Protein AF-C6TDT5-F1 (afdb_monomer)

Organism: Glycine max (NCBI:txid3847)

Sequence (122 aa):
MDASYGDMSNDSAAVFPRINVRDPYKRLGISKEASEDEIQGARNFLIQKYAGHKPSVDAIESAHDKIIMQKFYERKNPKIDIKKKMREVNQSKFVQAVRGRFQTPSTKFIIKTSIAFLVLGV

Secondary structure (DSSP, 8-state):
----------------TTTT-S-HHHHHT--TT--HHHHHHHHHHHHHHHTT-HHHHHHHHHHHHHHHHHHHHHHH-----HHHHHHHHHH-HHHHHHHHHS-PPPHHHHHHHHHHHHHHT-

Radius of gyration: 29.33 Å; Cα contacts (8 Å, |Δi|>4): 68; chains: 1; bounding box: 81×20×79 Å

Solvent-accessible surface area (backbone atoms only — not comparable to full-atom values): 7353 Å² total; per-residue 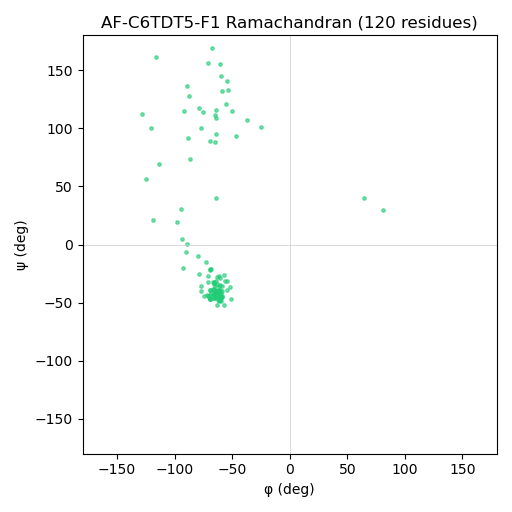(Å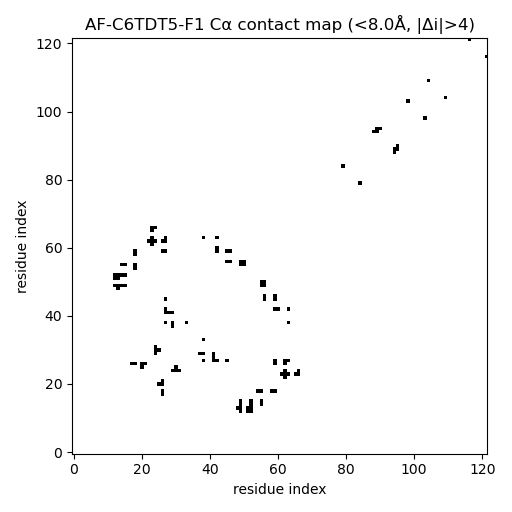²): 135,84,82,81,76,76,83,81,83,70,83,64,49,49,73,52,89,47,57,83,47,86,51,38,39,68,39,65,70,47,59,92,81,56,51,71,67,54,55,51,49,41,48,52,54,49,38,69,68,18,64,73,23,67,73,36,38,52,41,52,50,57,22,52,53,50,54,53,50,51,56,47,47,59,67,74,51,59,87,74,53,60,71,58,54,52,50,50,53,66,65,29,71,67,52,46,55,53,51,74,74,44,93,73,75,61,66,71,57,55,51,55,51,52,52,49,43,66,72,68,70,118

Nearest PDB structures (foldseek):
  6jmg-assembly2_B  TM=8.521E-01  e=1.668E-01  Xenopus laevis
  2ys8-assembly1_A  TM=6.804E-01  e=8.883E-02  Homo sapiens
  2ctp-assembly1_A  TM=7.908E-01  e=3.937E-01  Homo sapiens
  2ctw-assembly1_A  TM=4.214E-01  e=7.390E-01  Mus musculus

InterPro domains:
  IPR021788 Protein CHAPERONE-LIKE PROTEIN OF POR1-like [PF11833] (33-122)
  IPR021788 Protein CHAPERONE-LIKE PROTEIN OF POR1-like [PTHR33372] (8-122)

Structure (mmCIF, N/CA/C/O backbone):
data_AF-C6TDT5-F1
#
_entry.id   AF-C6TDT5-F1
#
loop_
_atom_site.group_PDB
_atom_site.id
_atom_site.type_symbol
_atom_site.label_atom_id
_atom_site.label_alt_id
_atom_site.label_comp_id
_atom_site.label_asym_id
_atom_site.label_entity_id
_atom_site.label_seq_id
_atom_site.pdbx_PDB_ins_code
_atom_site.Cartn_x
_atom_site.Cartn_y
_atom_site.Cartn_z
_atom_site.occupancy
_atom_site.B_iso_or_equiv
_atom_site.auth_seq_id
_atom_site.auth_comp_id
_atom_site.auth_asym_id
_atom_site.auth_atom_id
_atom_site.pdbx_PDB_model_num
ATOM 1 N N . MET A 1 1 ? 41.706 -4.087 -40.634 1.00 49.03 1 MET A N 1
ATOM 2 C CA . MET A 1 1 ? 40.686 -4.717 -39.776 1.00 49.03 1 MET A CA 1
ATOM 3 C C . MET A 1 1 ? 39.589 -3.693 -39.555 1.00 49.03 1 MET A C 1
ATOM 5 O O . MET A 1 1 ? 39.895 -2.642 -39.010 1.00 49.03 1 MET A O 1
ATOM 9 N N . ASP A 1 2 ? 38.378 -3.954 -40.039 1.00 40.44 2 ASP A N 1
ATOM 10 C CA . ASP A 1 2 ? 37.203 -3.115 -39.787 1.00 40.44 2 ASP A CA 1
ATOM 11 C C . ASP A 1 2 ? 36.499 -3.661 -38.539 1.00 40.44 2 ASP A C 1
ATOM 13 O O . ASP A 1 2 ? 36.097 -4.825 -38.506 1.00 40.44 2 ASP A O 1
ATOM 17 N N . ALA A 1 3 ? 36.474 -2.875 -37.465 1.00 47.78 3 ALA A N 1
ATOM 18 C CA . ALA A 1 3 ? 35.797 -3.245 -36.232 1.00 47.78 3 ALA A CA 1
ATOM 19 C C . ALA A 1 3 ? 34.344 -2.775 -36.330 1.00 47.78 3 ALA A C 1
ATOM 21 O O . ALA A 1 3 ? 34.021 -1.641 -35.980 1.00 47.78 3 ALA A O 1
ATOM 22 N N . SER A 1 4 ? 33.478 -3.664 -36.817 1.00 53.31 4 SER A N 1
ATOM 23 C CA . SER A 1 4 ? 32.028 -3.513 -36.728 1.00 53.31 4 SER A CA 1
ATOM 24 C C . SER A 1 4 ? 31.634 -3.550 -35.248 1.00 53.31 4 SER A C 1
ATOM 26 O O . SER A 1 4 ? 31.530 -4.612 -34.632 1.00 53.31 4 SER A O 1
ATOM 28 N N . TYR A 1 5 ? 31.512 -2.366 -34.645 1.00 55.09 5 TYR A N 1
ATOM 29 C CA . TYR A 1 5 ? 30.941 -2.203 -33.315 1.00 55.09 5 TYR A CA 1
ATOM 30 C C . TYR A 1 5 ? 29.476 -2.617 -33.389 1.00 55.09 5 TYR A C 1
ATOM 32 O O . TYR A 1 5 ? 28.669 -1.965 -34.048 1.00 55.09 5 TYR A O 1
ATOM 40 N N . GLY A 1 6 ? 29.179 -3.741 -32.738 1.00 52.53 6 GLY A N 1
ATOM 41 C CA . GLY A 1 6 ? 27.844 -4.295 -32.618 1.00 52.53 6 GLY A CA 1
ATOM 42 C C . GLY A 1 6 ? 26.856 -3.240 -32.141 1.00 52.53 6 GLY A C 1
ATOM 43 O O . GLY A 1 6 ? 26.955 -2.722 -31.030 1.00 52.53 6 GLY A O 1
ATOM 44 N N . ASP A 1 7 ? 25.934 -2.949 -33.043 1.00 48.56 7 ASP A N 1
ATOM 45 C CA . ASP A 1 7 ? 24.591 -2.446 -32.835 1.00 48.56 7 ASP A CA 1
ATOM 46 C C . ASP A 1 7 ? 24.027 -2.798 -31.441 1.00 48.56 7 ASP A C 1
ATOM 48 O O . ASP A 1 7 ? 23.608 -3.923 -31.174 1.00 48.56 7 ASP A O 1
ATOM 52 N N . MET A 1 8 ? 24.051 -1.821 -30.530 1.00 51.53 8 MET A N 1
ATOM 53 C CA . MET A 1 8 ? 23.406 -1.876 -29.211 1.00 51.53 8 MET A CA 1
ATOM 54 C C . MET A 1 8 ? 22.011 -1.234 -29.265 1.00 51.53 8 MET A C 1
ATOM 56 O O . MET A 1 8 ? 21.552 -0.670 -28.275 1.00 51.53 8 MET A O 1
ATOM 60 N N . SER A 1 9 ? 21.317 -1.290 -30.405 1.00 49.84 9 SER A N 1
ATOM 61 C CA . SER A 1 9 ? 19.916 -0.878 -30.479 1.00 49.84 9 SER A CA 1
ATOM 62 C C . SER A 1 9 ? 18.995 -2.045 -30.111 1.00 49.84 9 SER A C 1
ATOM 64 O O . SER A 1 9 ? 18.305 -2.645 -30.926 1.00 49.84 9 SER A O 1
ATOM 66 N N . ASN A 1 10 ? 18.954 -2.367 -28.818 1.00 50.38 10 ASN A N 1
ATOM 67 C CA . ASN A 1 10 ? 17.802 -3.073 -28.267 1.00 50.38 10 ASN A CA 1
ATOM 68 C C . ASN A 1 10 ? 17.217 -2.300 -27.086 1.00 50.38 10 ASN A C 1
ATOM 70 O O . ASN A 1 10 ? 17.033 -2.836 -25.994 1.00 50.38 10 ASN A O 1
ATOM 74 N N . ASP A 1 11 ? 16.856 -1.043 -27.355 1.00 50.88 11 ASP A N 1
ATOM 75 C CA . ASP A 1 11 ? 15.871 -0.239 -26.617 1.00 50.88 11 ASP A CA 1
ATOM 76 C C . ASP A 1 11 ? 14.453 -0.846 -26.712 1.00 50.88 11 ASP A C 1
ATOM 78 O O . ASP A 1 11 ? 13.439 -0.156 -26.833 1.00 50.88 11 ASP A O 1
ATOM 82 N N . SER A 1 12 ? 14.345 -2.171 -26.629 1.00 55.84 12 SER A N 1
ATOM 83 C CA . SER A 1 12 ? 13.108 -2.817 -26.223 1.00 55.84 12 SER A CA 1
ATOM 84 C C . SER A 1 12 ? 12.940 -2.488 -24.749 1.00 55.84 12 SER A C 1
ATOM 86 O O . SER A 1 12 ? 13.479 -3.201 -23.903 1.00 55.84 12 SER A O 1
ATOM 88 N N . ALA A 1 13 ? 12.278 -1.365 -24.451 1.00 64.69 13 ALA A N 1
ATOM 89 C CA . ALA A 1 13 ? 11.995 -0.894 -23.099 1.00 64.69 13 ALA A CA 1
ATOM 90 C C . ALA A 1 13 ? 11.680 -2.095 -22.201 1.00 64.69 13 ALA A C 1
ATOM 92 O O . ALA A 1 13 ? 10.646 -2.743 -22.376 1.00 64.69 13 ALA A O 1
ATOM 93 N N . ALA A 1 14 ? 12.619 -2.449 -21.316 1.00 71.81 14 ALA A N 1
ATOM 94 C CA . ALA A 1 14 ? 12.519 -3.682 -20.557 1.00 71.81 14 ALA A CA 1
ATOM 95 C C . ALA A 1 14 ? 11.172 -3.671 -19.822 1.00 71.81 14 ALA A C 1
ATOM 97 O O . ALA A 1 14 ? 10.853 -2.738 -19.083 1.00 71.81 14 ALA A O 1
ATOM 98 N N . VAL A 1 15 ? 10.335 -4.669 -20.090 1.00 78.06 15 VAL A N 1
ATOM 99 C CA . VAL A 1 15 ? 9.000 -4.740 -19.498 1.00 78.06 15 VAL A CA 1
ATOM 100 C C . VAL A 1 15 ? 9.124 -5.455 -18.167 1.00 78.06 15 VAL A C 1
ATOM 102 O O . VAL A 1 15 ? 9.670 -6.554 -18.079 1.00 78.06 15 VAL A O 1
ATOM 105 N N . PHE A 1 16 ? 8.600 -4.839 -17.113 1.00 81.56 16 PHE A N 1
ATOM 106 C CA . PHE A 1 16 ? 8.599 -5.438 -15.788 1.00 81.56 16 PHE A CA 1
ATOM 107 C C . PHE A 1 16 ? 7.750 -6.721 -15.764 1.00 81.56 16 PHE A C 1
ATOM 109 O O . PHE A 1 16 ? 6.525 -6.650 -15.898 1.00 81.56 16 PHE A O 1
ATOM 116 N N . PRO A 1 17 ? 8.355 -7.898 -15.519 1.00 80.19 17 PRO A N 1
ATOM 117 C CA . PRO A 1 17 ? 7.665 -9.182 -15.656 1.00 80.19 17 PRO A CA 1
ATOM 118 C C . PRO A 1 17 ? 6.586 -9.407 -14.586 1.00 80.19 17 PRO A C 1
ATOM 120 O O . PRO A 1 17 ? 5.669 -10.202 -14.778 1.00 80.19 17 PRO A O 1
ATOM 123 N N . ARG A 1 18 ? 6.658 -8.700 -13.448 1.00 83.31 18 ARG A N 1
ATOM 124 C CA . ARG A 1 18 ? 5.736 -8.863 -12.308 1.00 83.31 18 ARG A CA 1
ATOM 125 C C . ARG A 1 18 ? 4.607 -7.828 -12.273 1.00 83.31 18 ARG A C 1
ATOM 127 O O . ARG A 1 18 ? 3.968 -7.653 -11.237 1.00 83.31 18 ARG A O 1
ATOM 134 N N . ILE A 1 19 ? 4.316 -7.179 -13.399 1.00 81.06 19 ILE A N 1
ATOM 135 C CA . ILE A 1 19 ? 3.266 -6.155 -13.518 1.00 81.06 19 ILE A CA 1
ATOM 136 C C . ILE A 1 19 ? 1.883 -6.653 -13.046 1.00 81.06 19 ILE A C 1
ATOM 138 O O . ILE A 1 19 ? 1.184 -5.964 -12.303 1.00 81.06 19 ILE A O 1
ATOM 142 N N . ASN A 1 20 ? 1.535 -7.910 -13.341 1.00 82.50 20 ASN A N 1
ATOM 143 C CA . ASN A 1 20 ? 0.223 -8.492 -13.019 1.00 82.50 20 ASN A CA 1
ATOM 144 C C . ASN A 1 20 ? 0.140 -9.165 -11.634 1.00 82.50 20 ASN A C 1
ATOM 146 O O . ASN A 1 20 ? -0.912 -9.680 -11.254 1.00 82.50 20 ASN A O 1
ATOM 150 N N . VAL A 1 21 ? 1.216 -9.162 -10.840 1.00 87.56 21 VAL A N 1
ATOM 151 C CA . VAL A 1 21 ? 1.233 -9.834 -9.528 1.00 87.56 21 VAL A CA 1
ATOM 152 C C . VAL A 1 21 ? 0.453 -9.015 -8.504 1.00 87.56 21 VAL A C 1
ATOM 154 O O . VAL A 1 21 ? 0.882 -7.931 -8.146 1.00 87.56 21 VAL A O 1
ATOM 157 N N . ARG A 1 22 ? -0.675 -9.520 -7.995 1.00 83.56 22 ARG A N 1
ATOM 158 C CA . ARG A 1 22 ? -1.541 -8.766 -7.063 1.00 83.56 22 ARG A CA 1
ATOM 159 C C . ARG A 1 22 ? -0.895 -8.423 -5.717 1.00 83.56 22 ARG A C 1
ATOM 161 O O . ARG A 1 22 ? -1.254 -7.408 -5.124 1.00 83.56 22 ARG A O 1
ATOM 168 N N . ASP A 1 23 ? -0.000 -9.281 -5.238 1.00 88.69 23 ASP A N 1
ATOM 169 C CA . ASP A 1 23 ? 0.680 -9.136 -3.951 1.00 88.69 23 ASP A CA 1
ATOM 170 C C . ASP A 1 23 ? 1.834 -8.121 -4.071 1.00 88.69 23 ASP A C 1
ATOM 172 O O . ASP A 1 23 ? 2.763 -8.363 -4.850 1.00 88.69 23 ASP A O 1
ATOM 176 N N . PRO A 1 24 ? 1.798 -6.990 -3.340 1.00 89.06 24 PRO A N 1
ATOM 177 C CA . PRO A 1 24 ? 2.776 -5.921 -3.504 1.00 89.06 24 PRO A CA 1
ATOM 178 C C . PRO A 1 24 ? 4.196 -6.330 -3.084 1.00 89.06 24 PRO A C 1
ATOM 180 O O . PRO A 1 24 ? 5.161 -5.906 -3.721 1.00 89.06 24 PRO A O 1
ATOM 183 N N . TYR A 1 25 ? 4.339 -7.211 -2.089 1.00 89.12 25 TYR A N 1
ATOM 184 C CA . TYR A 1 25 ? 5.645 -7.697 -1.633 1.00 89.12 25 TYR A CA 1
ATOM 185 C C . TYR A 1 25 ? 6.294 -8.586 -2.694 1.00 89.12 25 TYR A C 1
ATOM 187 O O . TYR A 1 25 ? 7.434 -8.363 -3.102 1.00 89.12 25 TYR A O 1
ATOM 195 N N . LYS A 1 26 ? 5.525 -9.530 -3.250 1.00 89.69 26 LYS A N 1
ATOM 196 C CA . LYS A 1 26 ? 5.983 -10.384 -4.358 1.00 89.69 26 LYS A CA 1
ATOM 197 C C . LYS A 1 26 ? 6.227 -9.595 -5.637 1.00 89.69 26 LYS A C 1
ATOM 199 O O . LYS A 1 26 ? 7.112 -9.948 -6.412 1.00 89.69 26 LYS A O 1
ATOM 204 N N . ARG A 1 27 ? 5.458 -8.527 -5.863 1.00 88.69 27 ARG A N 1
ATOM 205 C CA . ARG A 1 27 ? 5.652 -7.622 -6.994 1.00 88.69 27 ARG A CA 1
ATOM 206 C C . ARG A 1 27 ? 7.010 -6.925 -6.890 1.00 88.69 27 ARG A C 1
ATOM 208 O O . ARG A 1 27 ? 7.807 -7.059 -7.816 1.00 88.69 27 ARG A O 1
ATOM 215 N N . LEU A 1 28 ? 7.328 -6.298 -5.756 1.00 89.00 28 LEU A N 1
ATOM 216 C CA . LEU A 1 28 ? 8.650 -5.699 -5.515 1.00 89.00 28 LEU A CA 1
ATOM 217 C C . LEU A 1 28 ? 9.775 -6.743 -5.381 1.00 89.00 28 LEU A C 1
ATOM 219 O O . LEU A 1 28 ? 10.929 -6.437 -5.660 1.00 89.00 28 LEU A O 1
ATOM 223 N N . GLY A 1 29 ? 9.446 -7.999 -5.072 1.00 87.69 29 GLY A N 1
ATOM 224 C CA . GLY A 1 29 ? 10.424 -9.075 -4.890 1.00 87.69 29 GLY A CA 1
ATOM 225 C C . GLY A 1 29 ? 11.074 -9.059 -3.507 1.00 87.69 29 GLY A C 1
ATOM 226 O O . GLY A 1 29 ? 12.224 -9.457 -3.372 1.00 87.69 29 GLY A O 1
ATOM 227 N N . ILE A 1 30 ? 10.338 -8.585 -2.504 1.00 89.88 30 ILE A N 1
ATOM 228 C CA . ILE A 1 30 ? 10.776 -8.458 -1.112 1.00 89.88 30 ILE A CA 1
ATOM 229 C C . ILE A 1 30 ? 9.935 -9.360 -0.204 1.00 89.88 30 ILE A C 1
ATOM 231 O O . ILE A 1 30 ? 8.829 -9.776 -0.566 1.00 89.88 30 ILE A O 1
ATOM 235 N N . SER A 1 31 ? 10.444 -9.649 0.993 1.00 88.62 31 SER A N 1
ATOM 236 C CA . SER A 1 31 ? 9.669 -10.353 2.018 1.00 88.62 31 SER A CA 1
ATOM 237 C C . SER A 1 31 ? 8.568 -9.457 2.598 1.00 88.62 31 SER A C 1
ATOM 239 O O . SER A 1 31 ? 8.683 -8.232 2.607 1.00 88.62 31 SER A O 1
ATOM 241 N N . LYS A 1 32 ? 7.509 -10.067 3.144 1.00 85.00 32 LYS A N 1
ATOM 242 C CA . LYS A 1 32 ? 6.449 -9.351 3.878 1.00 85.00 32 LYS A CA 1
ATOM 243 C C . LYS A 1 32 ? 6.986 -8.629 5.122 1.00 85.00 32 LYS A C 1
ATOM 245 O O . LYS A 1 32 ? 6.423 -7.628 5.555 1.00 85.00 32 LYS A O 1
ATOM 250 N N . GLU A 1 33 ? 8.078 -9.150 5.668 1.00 81.88 33 GLU A N 1
ATOM 251 C CA . GLU A 1 33 ? 8.751 -8.668 6.877 1.00 81.88 33 GLU A CA 1
ATOM 252 C C . GLU A 1 33 ? 9.891 -7.689 6.569 1.00 81.88 33 GLU A C 1
ATOM 254 O O . GLU A 1 33 ? 10.608 -7.280 7.476 1.00 81.88 33 GLU A O 1
ATOM 259 N N . ALA A 1 34 ? 10.064 -7.316 5.296 1.00 85.56 34 ALA A N 1
ATOM 260 C CA . ALA A 1 34 ? 11.140 -6.437 4.871 1.00 85.56 34 ALA A CA 1
ATOM 261 C C . ALA A 1 34 ? 11.091 -5.066 5.572 1.00 85.56 34 ALA A C 1
ATOM 263 O O . ALA A 1 34 ? 10.019 -4.495 5.837 1.00 85.56 34 ALA A O 1
ATOM 264 N N . SER A 1 35 ? 12.285 -4.538 5.835 1.00 86.00 35 SER A N 1
ATOM 265 C CA . SER A 1 35 ? 12.516 -3.190 6.350 1.00 86.00 35 SER A CA 1
ATOM 266 C C . SER A 1 35 ? 11.984 -2.126 5.378 1.00 86.00 35 SER A C 1
ATOM 268 O O . SER A 1 35 ? 11.882 -2.351 4.172 1.00 86.00 35 SER A O 1
ATOM 270 N N . GLU A 1 36 ? 11.651 -0.936 5.892 1.00 86.31 36 GLU A N 1
ATOM 271 C CA . GLU A 1 36 ? 11.307 0.215 5.042 1.00 86.31 36 GLU A CA 1
ATOM 272 C C . GLU A 1 36 ? 12.452 0.587 4.088 1.00 86.31 36 GLU A C 1
ATOM 274 O O . GLU A 1 36 ? 12.189 0.895 2.925 1.00 86.31 36 GLU A O 1
ATOM 279 N N . ASP A 1 37 ? 13.704 0.445 4.525 1.00 88.81 37 ASP A N 1
ATOM 280 C CA . ASP A 1 37 ? 14.881 0.704 3.688 1.00 88.81 37 ASP A CA 1
ATOM 281 C C . ASP A 1 37 ? 14.974 -0.287 2.520 1.00 88.81 37 ASP A C 1
ATOM 283 O O . ASP A 1 37 ? 15.283 0.090 1.390 1.00 88.81 37 ASP A O 1
ATOM 287 N N . GLU A 1 38 ? 14.643 -1.557 2.761 1.00 88.81 38 GLU A N 1
ATOM 288 C CA . GLU A 1 38 ? 14.619 -2.590 1.721 1.00 88.81 38 GLU A CA 1
ATOM 289 C C . GLU A 1 38 ? 13.479 -2.352 0.726 1.00 88.81 38 GLU A C 1
ATOM 291 O O . GLU A 1 38 ? 13.658 -2.524 -0.481 1.00 88.81 38 GLU A O 1
ATOM 296 N N . ILE A 1 39 ? 12.315 -1.915 1.218 1.00 90.25 39 ILE A N 1
ATOM 297 C CA . ILE A 1 39 ? 11.163 -1.550 0.387 1.00 90.25 39 ILE A CA 1
ATOM 298 C C . ILE A 1 39 ? 11.539 -0.399 -0.562 1.00 90.25 39 ILE A C 1
ATOM 300 O O . ILE A 1 39 ? 11.287 -0.481 -1.770 1.00 90.25 39 ILE A O 1
ATOM 304 N N . GLN A 1 40 ? 12.170 0.654 -0.038 1.00 90.38 40 GLN A N 1
ATOM 305 C CA . GLN A 1 40 ? 12.608 1.803 -0.834 1.00 90.38 40 GLN A CA 1
ATOM 306 C C . GLN A 1 40 ? 13.748 1.443 -1.791 1.00 90.38 40 GLN A C 1
ATOM 308 O O . GLN A 1 40 ? 13.714 1.837 -2.961 1.00 90.38 40 GLN A O 1
ATOM 313 N N . GLY A 1 41 ? 14.721 0.653 -1.332 1.00 92.06 41 GLY A N 1
ATOM 314 C CA . GLY A 1 41 ? 15.832 0.168 -2.148 1.00 92.06 41 GLY A CA 1
ATOM 315 C C . GLY A 1 41 ? 15.356 -0.675 -3.332 1.00 92.06 41 GLY A C 1
ATOM 316 O O . GLY A 1 41 ? 15.749 -0.419 -4.472 1.00 92.06 41 GLY A O 1
ATOM 317 N N . ALA A 1 42 ? 14.437 -1.617 -3.092 1.00 91.12 42 ALA A N 1
ATOM 318 C CA . ALA A 1 42 ? 13.839 -2.440 -4.141 1.00 91.12 42 ALA A CA 1
ATOM 319 C C . ALA A 1 42 ? 13.058 -1.592 -5.153 1.00 91.12 42 ALA A C 1
ATOM 321 O O . ALA A 1 42 ? 13.206 -1.787 -6.361 1.00 91.12 42 ALA A O 1
ATOM 322 N N . ARG A 1 43 ? 12.273 -0.610 -4.686 1.00 91.69 43 ARG A N 1
ATOM 323 C CA . ARG A 1 43 ? 11.593 0.348 -5.571 1.00 91.69 43 ARG A CA 1
ATOM 324 C C . ARG A 1 43 ? 12.598 1.088 -6.452 1.00 91.69 43 ARG A C 1
ATOM 326 O O . ARG A 1 43 ? 12.423 1.106 -7.666 1.00 91.69 43 ARG A O 1
ATOM 333 N N . ASN A 1 44 ? 13.633 1.686 -5.861 1.00 92.31 44 ASN A N 1
ATOM 334 C CA . ASN A 1 44 ? 14.602 2.497 -6.596 1.00 92.31 44 ASN A CA 1
ATOM 335 C C . ASN A 1 44 ? 15.336 1.670 -7.662 1.00 92.31 44 ASN A C 1
ATOM 337 O O . ASN A 1 44 ? 15.422 2.080 -8.818 1.00 92.31 44 ASN A O 1
ATOM 341 N N . PHE A 1 45 ? 15.764 0.457 -7.302 1.00 91.12 45 PHE A N 1
ATOM 342 C CA . PHE A 1 45 ? 16.391 -0.479 -8.232 1.00 91.12 45 PHE A CA 1
ATOM 343 C C . PHE A 1 45 ? 15.473 -0.845 -9.409 1.00 91.12 45 PHE A C 1
ATOM 345 O O . PHE A 1 45 ? 15.893 -0.836 -10.566 1.00 91.12 45 PHE A O 1
ATOM 352 N N . LEU A 1 46 ? 14.201 -1.153 -9.132 1.00 89.44 46 LEU A N 1
ATOM 353 C CA . LEU A 1 46 ? 13.240 -1.530 -10.168 1.00 89.44 46 LEU A CA 1
ATOM 354 C C . LEU A 1 46 ? 12.865 -0.351 -11.072 1.00 89.44 46 LEU A C 1
ATOM 356 O O . LEU A 1 46 ? 12.751 -0.537 -12.281 1.00 89.44 46 LEU A O 1
ATOM 360 N N . ILE A 1 47 ? 12.712 0.854 -10.521 1.00 89.94 47 ILE A N 1
ATOM 361 C CA . ILE A 1 47 ? 12.435 2.057 -11.313 1.00 89.94 47 ILE A CA 1
ATOM 362 C C . ILE A 1 47 ? 13.604 2.361 -12.242 1.00 89.94 47 ILE A C 1
ATOM 364 O O . ILE A 1 47 ? 13.375 2.581 -13.423 1.00 89.94 47 ILE A O 1
ATOM 368 N N . GLN A 1 48 ? 14.846 2.303 -11.756 1.00 88.38 48 GLN A N 1
ATOM 369 C CA . GLN A 1 48 ? 16.025 2.522 -12.599 1.00 88.38 48 GLN A CA 1
ATOM 370 C C . GLN A 1 48 ? 16.129 1.483 -13.722 1.00 88.38 48 GLN A C 1
ATOM 372 O O . GLN A 1 48 ? 16.433 1.829 -14.860 1.00 88.38 48 GLN A O 1
ATOM 377 N N . LYS A 1 49 ? 15.822 0.214 -13.425 1.00 87.25 49 LYS A N 1
ATOM 378 C CA . LYS A 1 49 ? 15.886 -0.881 -14.401 1.00 87.25 49 LYS A CA 1
ATOM 379 C C . LYS A 1 49 ? 14.788 -0.826 -15.469 1.00 87.25 49 LYS A C 1
ATOM 381 O O . LYS A 1 49 ? 15.018 -1.265 -16.591 1.00 87.25 49 LYS A O 1
ATOM 386 N N . TYR A 1 50 ? 13.603 -0.328 -15.120 1.00 86.19 50 TYR A N 1
ATOM 387 C CA . TYR A 1 50 ? 12.415 -0.346 -15.982 1.00 86.19 50 TYR A CA 1
ATOM 388 C C . TYR A 1 50 ? 11.886 1.063 -16.316 1.00 86.19 50 TYR A C 1
ATOM 390 O O . TYR A 1 50 ? 10.732 1.209 -16.722 1.00 86.19 50 TYR A O 1
ATOM 398 N N . ALA A 1 51 ? 12.728 2.097 -16.188 1.00 81.94 51 ALA A N 1
ATOM 399 C CA . ALA A 1 51 ? 12.371 3.506 -16.400 1.00 81.94 51 ALA A CA 1
ATOM 400 C C . ALA A 1 51 ? 11.806 3.798 -17.802 1.00 81.94 51 ALA A C 1
ATOM 402 O O . ALA A 1 51 ? 11.019 4.726 -17.973 1.00 81.94 51 ALA A O 1
ATOM 403 N N . GLY A 1 52 ? 12.179 2.992 -18.801 1.00 83.00 52 GLY A N 1
ATOM 404 C CA . GLY A 1 52 ? 11.713 3.136 -20.181 1.00 83.00 52 GLY A CA 1
ATOM 405 C C . GLY A 1 52 ? 10.253 2.726 -20.417 1.00 83.00 52 GLY A C 1
ATOM 406 O O . GLY A 1 52 ? 9.693 3.078 -21.451 1.00 83.00 52 GLY A O 1
ATOM 407 N N . HIS A 1 53 ? 9.606 2.007 -19.488 1.00 86.50 53 HIS A N 1
ATOM 408 C CA . HIS A 1 53 ? 8.242 1.498 -19.671 1.00 86.50 53 HIS A CA 1
ATOM 409 C C . HIS A 1 53 ? 7.282 2.045 -18.600 1.00 86.50 53 HIS A C 1
ATOM 411 O O . HIS A 1 53 ? 7.209 1.537 -17.480 1.00 86.50 53 HIS A O 1
ATOM 417 N N . LYS A 1 54 ? 6.487 3.068 -18.955 1.00 85.94 54 LYS A N 1
ATOM 418 C CA . LYS A 1 54 ? 5.557 3.758 -18.029 1.00 85.94 54 LYS A CA 1
ATOM 419 C C . LYS A 1 54 ? 4.631 2.812 -17.240 1.00 85.94 54 LYS A C 1
ATOM 421 O O . LYS A 1 54 ? 4.578 2.957 -16.021 1.00 85.94 54 LYS A O 1
ATOM 426 N N . PRO A 1 55 ? 3.960 1.811 -17.854 1.00 86.69 55 PRO A N 1
ATOM 427 C CA . PRO A 1 55 ? 3.103 0.884 -17.105 1.00 86.69 55 PRO A CA 1
ATOM 428 C C . PRO A 1 55 ? 3.868 0.037 -16.081 1.00 86.69 55 PRO A C 1
ATOM 430 O O . PRO A 1 55 ? 3.314 -0.394 -15.073 1.00 86.69 55 PRO A O 1
ATOM 433 N N . SER A 1 56 ? 5.152 -0.223 -16.333 1.00 85.75 56 SER A N 1
ATOM 434 C CA . SER A 1 56 ? 6.001 -0.946 -15.389 1.00 85.75 56 SER A CA 1
ATOM 435 C C . SER A 1 56 ? 6.344 -0.098 -14.178 1.00 85.75 56 SER A C 1
ATOM 437 O O . SER A 1 56 ? 6.259 -0.600 -13.060 1.00 85.75 56 SER A O 1
ATOM 439 N N . VAL A 1 57 ? 6.676 1.175 -14.396 1.00 88.06 57 VAL A N 1
ATOM 440 C CA . VAL A 1 57 ? 6.936 2.137 -13.319 1.00 88.06 57 VAL A CA 1
ATOM 441 C C . VAL A 1 57 ? 5.690 2.312 -12.448 1.00 88.06 57 VAL A C 1
ATOM 443 O O . VAL A 1 57 ? 5.774 2.130 -11.238 1.00 88.06 57 VAL A O 1
ATOM 446 N N . ASP A 1 58 ? 4.522 2.524 -13.055 1.00 90.56 58 ASP A N 1
ATOM 447 C CA . ASP A 1 58 ? 3.246 2.662 -12.335 1.00 90.56 58 ASP A CA 1
ATOM 448 C C . ASP A 1 58 ? 2.904 1.413 -11.493 1.00 90.56 58 ASP A C 1
ATOM 450 O O . ASP A 1 58 ? 2.492 1.477 -10.331 1.00 90.56 58 ASP A O 1
ATOM 454 N N . ALA A 1 59 ? 3.173 0.218 -12.025 1.00 89.19 59 ALA A N 1
ATOM 455 C CA . ALA A 1 59 ? 2.983 -1.013 -11.266 1.00 89.19 59 ALA A CA 1
ATOM 456 C C . ALA A 1 59 ? 3.937 -1.143 -10.066 1.00 89.19 59 ALA A C 1
ATOM 458 O O . ALA A 1 59 ? 3.551 -1.720 -9.045 1.00 89.19 59 ALA A O 1
ATOM 459 N N . ILE A 1 60 ? 5.163 -0.627 -10.176 1.00 90.06 60 ILE A N 1
ATOM 460 C CA . ILE A 1 60 ? 6.144 -0.594 -9.084 1.00 90.06 60 ILE A CA 1
ATOM 461 C C . ILE A 1 60 ? 5.702 0.407 -8.005 1.00 90.06 60 ILE A C 1
ATOM 463 O O . ILE A 1 60 ? 5.713 0.068 -6.821 1.00 90.06 60 ILE A O 1
ATOM 467 N N . GLU A 1 61 ? 5.260 1.602 -8.397 1.00 91.38 61 GLU A N 1
ATOM 468 C CA . GLU A 1 61 ? 4.783 2.637 -7.469 1.00 91.38 61 GLU A CA 1
ATOM 469 C C . GLU A 1 61 ? 3.505 2.212 -6.748 1.00 91.38 61 GLU A C 1
ATOM 471 O O . GLU A 1 61 ? 3.454 2.226 -5.519 1.00 91.38 61 GLU A O 1
ATOM 476 N N . SER A 1 62 ? 2.527 1.670 -7.475 1.00 90.88 62 SER A N 1
ATOM 477 C CA . SER A 1 62 ? 1.305 1.136 -6.865 1.00 90.88 62 SER A CA 1
ATOM 478 C C . SER A 1 62 ? 1.567 -0.017 -5.886 1.00 90.88 62 SER A C 1
ATOM 480 O O . SER A 1 62 ? 0.801 -0.215 -4.940 1.00 90.88 62 SER A O 1
ATOM 482 N N . ALA A 1 63 ? 2.635 -0.803 -6.083 1.00 90.69 63 ALA A N 1
ATOM 483 C CA . ALA A 1 63 ? 3.045 -1.828 -5.123 1.00 90.69 63 ALA A CA 1
ATOM 484 C C . ALA A 1 63 ? 3.518 -1.198 -3.809 1.00 90.69 63 ALA A C 1
ATOM 486 O O . ALA A 1 63 ? 3.114 -1.626 -2.728 1.00 90.69 63 ALA A O 1
ATOM 487 N N . HIS A 1 64 ? 4.356 -0.170 -3.921 1.00 91.25 64 HIS A N 1
ATOM 488 C CA . HIS A 1 64 ? 4.900 0.570 -2.794 1.00 91.25 64 HIS A CA 1
ATOM 489 C C . HIS A 1 64 ? 3.793 1.268 -1.990 1.00 91.25 64 HIS A C 1
ATOM 491 O O . HIS A 1 64 ? 3.704 1.083 -0.775 1.00 91.25 64 HIS A O 1
ATOM 497 N N . ASP A 1 65 ? 2.880 1.963 -2.667 1.00 90.50 65 ASP A N 1
ATOM 498 C CA . ASP A 1 65 ? 1.772 2.670 -2.020 1.00 90.50 65 ASP A CA 1
ATOM 499 C C . ASP A 1 65 ? 0.865 1.720 -1.238 1.00 90.50 65 ASP A C 1
ATOM 501 O O . ASP A 1 65 ? 0.452 2.022 -0.118 1.00 90.50 65 ASP A O 1
ATOM 505 N N . LYS A 1 66 ? 0.604 0.519 -1.770 1.00 90.31 66 LYS A N 1
ATOM 506 C CA . LYS A 1 66 ? -0.164 -0.509 -1.053 1.00 90.31 66 LYS A CA 1
ATOM 507 C C . LYS A 1 66 ? 0.511 -0.957 0.237 1.00 90.31 66 LYS A C 1
ATOM 509 O O . LYS A 1 66 ? -0.187 -1.166 1.227 1.00 90.31 66 LYS A O 1
ATOM 514 N N . ILE A 1 67 ? 1.835 -1.100 0.244 1.00 88.25 67 ILE A N 1
ATOM 515 C CA . ILE A 1 67 ? 2.580 -1.480 1.453 1.00 88.25 67 ILE A CA 1
ATOM 516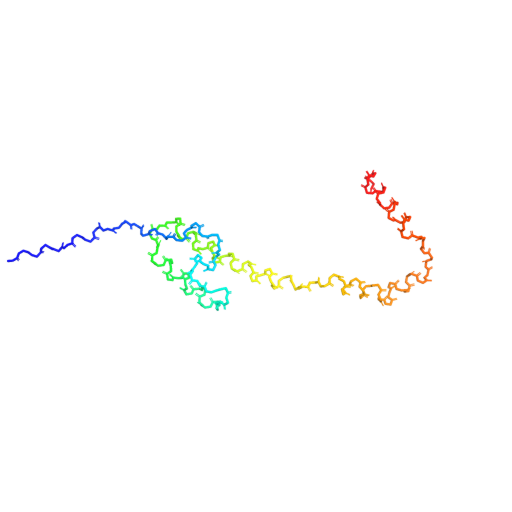 C C . ILE A 1 67 ? 2.489 -0.363 2.493 1.00 88.25 67 ILE A C 1
ATOM 518 O O . ILE A 1 67 ? 2.219 -0.642 3.664 1.00 88.25 67 ILE A O 1
ATOM 522 N N . ILE A 1 68 ? 2.635 0.896 2.069 1.00 88.00 68 ILE A N 1
ATOM 523 C CA . ILE A 1 68 ? 2.466 2.056 2.954 1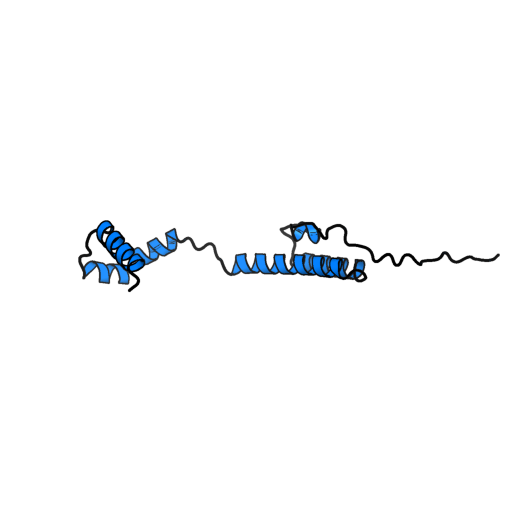.00 88.00 68 ILE A CA 1
ATOM 524 C C . ILE A 1 68 ? 1.054 2.081 3.539 1.00 88.00 68 ILE A C 1
ATOM 526 O O . ILE A 1 68 ? 0.896 2.186 4.756 1.00 88.00 68 ILE A O 1
ATOM 530 N N . MET A 1 69 ? 0.028 1.929 2.699 1.00 86.38 69 MET A N 1
ATOM 531 C CA . MET A 1 69 ? -1.363 1.909 3.151 1.00 86.38 69 MET A CA 1
ATOM 532 C C . MET A 1 69 ? -1.615 0.764 4.129 1.00 86.38 69 MET A C 1
ATOM 534 O O . MET A 1 69 ? -2.245 0.973 5.162 1.00 86.38 69 MET A O 1
ATOM 538 N N . GLN A 1 70 ? -1.081 -0.429 3.870 1.00 85.19 70 GLN A N 1
ATOM 539 C CA . GLN A 1 70 ? -1.231 -1.569 4.770 1.00 85.19 70 GLN A CA 1
ATOM 540 C C . GLN A 1 70 ? -0.616 -1.290 6.150 1.00 85.19 70 GLN A C 1
ATOM 542 O O . GLN A 1 70 ? -1.295 -1.472 7.163 1.00 85.19 70 GLN A O 1
ATOM 547 N N . LYS A 1 71 ? 0.616 -0.762 6.206 1.00 81.00 71 LYS A N 1
ATOM 548 C CA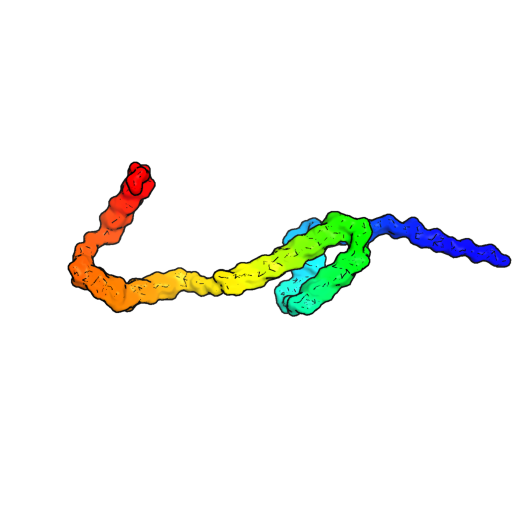 . LYS A 1 71 ? 1.238 -0.355 7.479 1.00 81.00 71 LYS A CA 1
ATOM 549 C C . LYS A 1 71 ? 0.462 0.773 8.162 1.00 81.00 71 LYS A C 1
ATOM 551 O O . LYS A 1 71 ? 0.371 0.811 9.388 1.00 81.00 71 LYS A O 1
ATOM 556 N N . PHE A 1 72 ? -0.130 1.684 7.393 1.00 80.62 72 PHE A N 1
ATOM 557 C CA . PHE A 1 72 ? -0.973 2.746 7.932 1.00 80.62 72 PHE A CA 1
ATOM 558 C C . PHE A 1 72 ? -2.254 2.200 8.570 1.00 80.62 72 PHE A C 1
ATOM 560 O O . PHE A 1 72 ? -2.5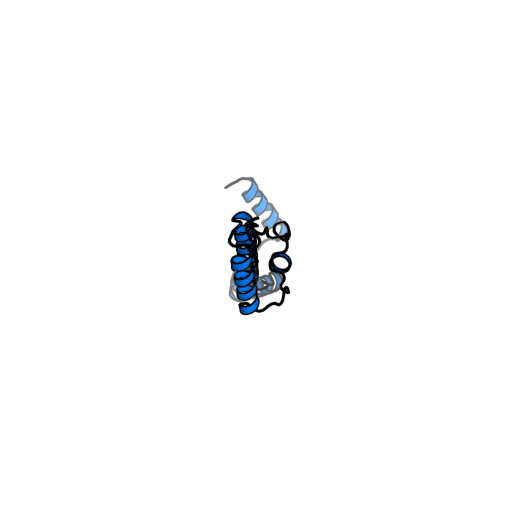96 2.616 9.677 1.00 80.62 72 PHE A O 1
ATOM 567 N N . TYR A 1 73 ? -2.929 1.236 7.936 1.00 76.56 73 TYR A N 1
ATOM 568 C CA . TYR A 1 73 ? -4.096 0.565 8.516 1.00 76.56 73 TYR A CA 1
ATOM 569 C C . TYR A 1 73 ? -3.743 -0.200 9.791 1.00 76.56 73 TYR A C 1
ATOM 571 O O . TYR A 1 73 ? -4.477 -0.097 10.771 1.00 76.56 73 TYR A O 1
ATOM 579 N N . GLU A 1 74 ? -2.612 -0.906 9.817 1.00 73.50 74 GLU A N 1
ATOM 580 C CA . GLU A 1 74 ? -2.137 -1.597 11.023 1.00 73.50 74 GLU A CA 1
ATOM 581 C C . GLU A 1 74 ? -1.879 -0.619 12.184 1.00 73.50 74 GLU A C 1
ATOM 583 O O . GLU A 1 74 ? -2.179 -0.937 13.335 1.00 73.50 74 GLU A O 1
ATOM 588 N N . ARG A 1 75 ? -1.403 0.603 11.896 1.00 70.44 75 ARG A N 1
ATOM 589 C CA . ARG A 1 75 ? -1.213 1.664 12.905 1.00 70.44 75 ARG A CA 1
ATOM 590 C C . ARG A 1 75 ? -2.518 2.361 13.315 1.00 70.44 75 ARG A C 1
ATOM 592 O O . ARG A 1 75 ? -2.692 2.688 14.485 1.00 70.44 75 ARG A O 1
ATOM 599 N N . LYS A 1 76 ? -3.427 2.629 12.370 1.00 66.94 76 LYS A N 1
ATOM 600 C CA . LYS A 1 76 ? -4.699 3.347 12.605 1.00 66.94 76 LYS A CA 1
ATOM 601 C C . LYS A 1 76 ? -5.781 2.477 13.230 1.00 66.94 76 LYS A C 1
ATOM 603 O O . LYS A 1 76 ? -6.674 3.016 13.877 1.00 66.94 76 LYS A O 1
ATOM 608 N N . ASN A 1 77 ? -5.704 1.166 13.034 1.00 58.44 77 ASN A N 1
ATOM 609 C CA . ASN A 1 77 ? -6.643 0.196 13.568 1.00 58.44 77 ASN A CA 1
ATOM 610 C C . ASN A 1 77 ? -5.909 -0.687 14.593 1.00 58.44 77 ASN A C 1
ATOM 612 O O . ASN A 1 77 ? -5.680 -1.873 14.332 1.00 58.44 77 ASN A O 1
ATOM 616 N N . PRO A 1 78 ? -5.512 -0.143 15.769 1.00 61.62 78 PRO A N 1
ATOM 617 C CA . PRO A 1 78 ? -5.108 -1.016 16.866 1.00 61.62 78 PRO A CA 1
ATOM 618 C C . PRO A 1 78 ? -6.270 -1.981 17.070 1.00 61.62 78 PRO A C 1
ATOM 620 O O . PRO A 1 78 ? -7.403 -1.514 17.046 1.00 61.62 78 PRO A O 1
ATOM 623 N N . LYS A 1 79 ? -6.033 -3.294 17.193 1.00 61.62 79 LYS A N 1
ATOM 624 C CA . LYS A 1 79 ? -7.092 -4.298 17.409 1.00 61.62 79 LYS A CA 1
ATOM 625 C C . LYS A 1 79 ? -8.036 -3.798 18.509 1.00 61.62 79 LYS A C 1
ATOM 627 O O . LYS A 1 79 ? -7.745 -3.946 19.694 1.00 61.62 79 LYS A O 1
ATOM 632 N N . ILE A 1 80 ? -9.128 -3.128 18.134 1.00 61.06 80 ILE A N 1
ATOM 633 C CA . ILE A 1 80 ? -10.067 -2.594 19.104 1.00 61.06 80 ILE A CA 1
ATOM 634 C C . ILE A 1 80 ? -10.842 -3.821 19.520 1.00 61.06 80 ILE A C 1
ATOM 636 O O . ILE A 1 80 ? -11.722 -4.286 18.801 1.00 61.06 80 ILE A O 1
ATOM 640 N N . ASP A 1 81 ? -10.483 -4.378 20.669 1.00 69.06 81 ASP A N 1
ATOM 641 C CA . ASP A 1 81 ? -11.279 -5.411 21.302 1.00 69.06 81 ASP A CA 1
ATOM 642 C C . ASP A 1 81 ? -12.617 -4.780 21.696 1.00 69.06 81 ASP A C 1
ATOM 644 O O . ASP A 1 81 ? -12.789 -4.270 22.806 1.00 69.06 81 ASP A O 1
ATOM 648 N N . ILE A 1 82 ? -13.581 -4.795 20.770 1.00 68.50 82 ILE A N 1
ATOM 649 C CA . ILE A 1 82 ? -14.935 -4.251 20.953 1.00 68.50 82 ILE A CA 1
ATOM 650 C C . ILE A 1 82 ? -15.549 -4.834 22.233 1.00 68.50 82 ILE A C 1
ATOM 652 O O . ILE A 1 82 ? -16.179 -4.123 23.011 1.00 68.50 82 ILE A O 1
ATOM 656 N N . LYS A 1 83 ? -15.259 -6.109 22.526 1.00 70.19 83 LYS A N 1
ATOM 657 C CA . LYS A 1 83 ? -15.660 -6.793 23.762 1.00 70.19 83 LYS A CA 1
ATOM 658 C C . LYS A 1 83 ? -15.072 -6.147 25.025 1.00 70.19 83 LYS A C 1
ATOM 660 O O . LYS A 1 83 ? -15.779 -6.011 26.023 1.00 70.19 83 LYS A O 1
ATOM 665 N N . LYS A 1 84 ? -13.800 -5.732 24.992 1.00 74.94 84 LYS A N 1
ATOM 666 C CA . LYS A 1 84 ? -13.126 -5.055 26.111 1.00 74.94 84 LYS A CA 1
ATOM 667 C C . LYS A 1 84 ? -13.696 -3.651 26.313 1.00 74.94 84 LYS A C 1
ATOM 669 O O . LYS A 1 84 ? -14.087 -3.326 27.430 1.00 74.94 84 LYS A O 1
ATOM 674 N N . LYS A 1 85 ? -13.850 -2.878 25.231 1.00 73.75 85 LYS A N 1
ATOM 675 C CA . LYS A 1 85 ? -14.472 -1.541 25.251 1.00 73.75 85 LYS A CA 1
ATOM 676 C C . LYS A 1 85 ? -15.913 -1.577 25.770 1.00 73.75 85 LYS A C 1
ATOM 678 O O . LYS A 1 85 ? -16.277 -0.773 26.617 1.00 73.75 85 LYS A O 1
ATOM 683 N N . MET A 1 86 ? -16.732 -2.530 25.322 1.00 73.81 86 MET A N 1
ATOM 684 C CA . MET A 1 86 ? -18.133 -2.640 25.747 1.00 73.81 86 MET A CA 1
ATOM 685 C C . MET A 1 86 ? -18.256 -3.007 27.232 1.00 73.81 86 MET A C 1
ATOM 687 O O . MET A 1 86 ? -19.103 -2.465 27.939 1.00 73.81 86 MET A O 1
ATOM 691 N N . ARG A 1 87 ? -17.380 -3.890 27.730 1.00 74.50 87 ARG A N 1
ATOM 692 C CA . ARG A 1 87 ? -17.302 -4.228 29.157 1.00 74.50 87 ARG A CA 1
ATOM 693 C C . ARG A 1 87 ? -16.864 -3.030 30.000 1.00 74.50 87 ARG A C 1
ATOM 695 O O . ARG A 1 87 ? -17.459 -2.796 31.044 1.00 74.50 87 ARG A O 1
ATOM 702 N N . GLU A 1 88 ? -15.879 -2.270 29.535 1.00 75.50 88 GLU A N 1
ATOM 703 C CA . GLU A 1 88 ? -15.401 -1.049 30.191 1.00 75.50 88 GLU A CA 1
ATOM 704 C C . GLU A 1 88 ? -16.506 0.018 30.280 1.00 75.50 88 GLU A C 1
ATOM 706 O O . GLU A 1 88 ? -16.758 0.567 31.350 1.00 75.50 88 GLU A O 1
ATOM 711 N N . VAL A 1 89 ? -17.253 0.233 29.192 1.00 76.56 89 VAL A N 1
ATOM 712 C CA . VAL A 1 89 ? -18.395 1.161 29.165 1.00 76.56 89 VAL A CA 1
ATOM 713 C C . VAL A 1 89 ? -19.522 0.696 30.090 1.00 76.56 89 VAL A C 1
ATOM 715 O O . VAL A 1 89 ? -20.085 1.499 30.823 1.00 76.56 89 VAL A O 1
ATOM 718 N N . ASN A 1 90 ? -19.841 -0.599 30.117 1.00 72.56 90 ASN A N 1
ATOM 719 C CA . ASN A 1 90 ? -20.909 -1.123 30.973 1.00 72.56 90 ASN A CA 1
ATOM 720 C C . ASN A 1 90 ? -20.531 -1.102 32.474 1.00 72.56 90 ASN A C 1
ATOM 722 O O . ASN A 1 90 ? -21.405 -1.021 33.336 1.00 72.56 90 ASN A O 1
ATOM 726 N N . GLN A 1 91 ? -19.232 -1.168 32.792 1.00 72.06 91 GLN A N 1
ATOM 727 C CA . GLN A 1 91 ? -18.691 -1.082 34.157 1.00 72.06 91 GLN A CA 1
ATOM 728 C C . GLN A 1 91 ? -18.361 0.350 34.604 1.00 72.06 91 GLN A C 1
ATOM 730 O O . GLN A 1 91 ? -18.027 0.564 35.768 1.00 72.06 91 GLN A O 1
ATOM 735 N N . SER A 1 92 ? -18.468 1.338 33.714 1.00 77.75 92 SER A N 1
ATOM 736 C CA . SER A 1 92 ? -18.246 2.741 34.053 1.00 77.75 92 SER A CA 1
ATOM 737 C C . SER A 1 92 ? -19.206 3.200 35.158 1.00 77.75 92 SER A C 1
ATOM 739 O O . SER A 1 92 ? -20.422 3.000 35.081 1.00 77.75 92 SER A O 1
ATOM 741 N N . LYS A 1 93 ? -18.653 3.878 36.174 1.00 73.50 93 LYS A N 1
ATOM 742 C CA . LYS A 1 93 ? -19.413 4.452 37.299 1.00 73.50 93 LYS A CA 1
ATOM 743 C C . LYS A 1 93 ? -20.511 5.406 36.827 1.00 73.50 93 LYS A C 1
ATOM 745 O O . LYS A 1 93 ? -21.557 5.486 37.457 1.00 73.50 93 LYS A O 1
ATOM 750 N N . PHE A 1 94 ? -20.294 6.091 35.705 1.00 73.12 94 PHE A N 1
ATOM 751 C CA . PHE A 1 94 ? -21.274 7.000 35.119 1.00 73.12 94 PHE A CA 1
ATOM 752 C C . PHE A 1 94 ? -22.479 6.241 34.549 1.00 73.12 94 PHE A C 1
ATOM 754 O O . PHE A 1 94 ? -23.621 6.569 34.858 1.00 73.12 94 PHE A O 1
ATOM 761 N N . VAL A 1 95 ? -22.232 5.169 33.789 1.00 74.31 95 VAL A N 1
ATOM 762 C CA . VAL A 1 95 ? -23.301 4.332 33.218 1.00 74.31 95 VAL A CA 1
ATOM 763 C C . VAL A 1 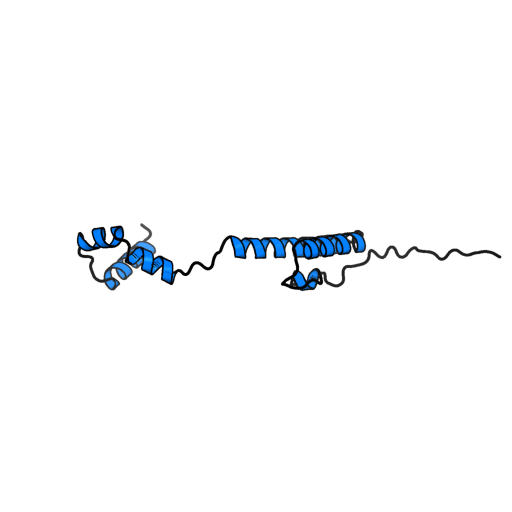95 ? -24.087 3.631 34.324 1.00 74.31 95 VAL A C 1
ATOM 765 O O . VAL A 1 95 ? -25.315 3.586 34.266 1.00 74.31 95 VAL A O 1
ATOM 768 N N . GLN A 1 96 ? -23.405 3.146 35.367 1.00 73.12 96 GLN A N 1
ATOM 769 C CA . GLN A 1 96 ? -24.072 2.560 36.532 1.00 73.12 96 GLN A CA 1
ATOM 770 C C . GLN A 1 96 ? -24.878 3.589 37.335 1.00 73.12 96 GLN A C 1
ATOM 772 O O . GLN A 1 96 ? -25.995 3.283 37.741 1.00 73.12 96 GLN A O 1
ATOM 777 N N . ALA A 1 97 ? -24.378 4.817 37.511 1.00 77.19 97 ALA A N 1
ATOM 778 C CA . ALA A 1 97 ? -25.102 5.877 38.215 1.00 77.19 97 ALA A CA 1
ATOM 779 C C . ALA A 1 97 ? -26.377 6.319 37.477 1.00 77.19 97 ALA A C 1
ATOM 781 O O . ALA A 1 97 ? -27.374 6.646 38.118 1.00 77.19 97 ALA A O 1
ATOM 782 N N . VAL A 1 98 ? -26.366 6.313 36.140 1.00 76.25 98 VAL A N 1
ATOM 783 C CA . VAL A 1 98 ? -27.559 6.608 35.330 1.00 76.25 98 VAL A CA 1
ATOM 784 C C . VAL A 1 98 ? -28.535 5.428 35.345 1.00 76.25 98 VAL A C 1
ATOM 786 O O . VAL A 1 98 ? -29.723 5.629 35.588 1.00 76.25 98 VAL A O 1
ATOM 789 N N . ARG A 1 99 ? -28.048 4.187 35.181 1.00 73.06 99 ARG A N 1
ATOM 790 C CA . ARG A 1 99 ? -28.891 2.978 35.281 1.00 73.06 99 ARG A CA 1
ATOM 791 C C . ARG A 1 99 ? -29.526 2.793 36.656 1.00 73.06 99 ARG A C 1
AT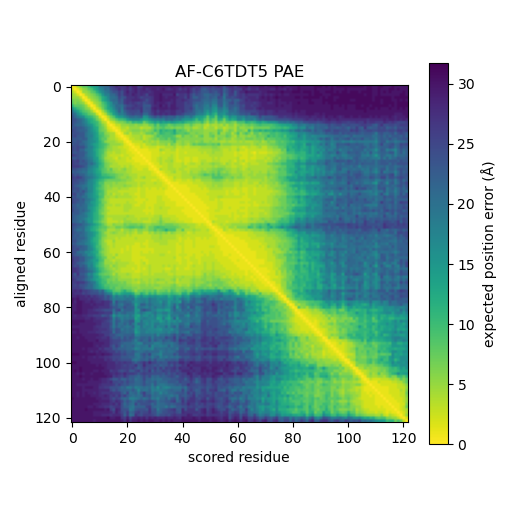OM 793 O O . ARG A 1 99 ? -30.654 2.329 36.729 1.00 73.06 99 ARG A O 1
ATOM 800 N N . GLY A 1 100 ? -28.827 3.146 37.732 1.00 71.00 100 GLY A N 1
ATOM 801 C CA . GLY A 1 100 ? -29.360 3.050 39.092 1.00 71.00 100 GLY A CA 1
ATOM 802 C C . GLY A 1 100 ? -30.480 4.053 39.381 1.00 71.00 100 GLY A C 1
ATOM 803 O O . GLY A 1 100 ? -31.279 3.824 40.282 1.00 71.00 100 GLY A O 1
ATOM 804 N N . ARG A 1 101 ? -30.561 5.147 38.611 1.00 75.06 101 ARG A N 1
ATOM 805 C CA . ARG A 1 101 ? -31.577 6.201 38.772 1.00 75.06 101 ARG A CA 1
ATOM 806 C C . ARG A 1 101 ? -32.820 5.993 37.907 1.00 75.06 101 ARG A C 1
ATOM 808 O O . ARG A 1 101 ? -33.863 6.544 38.234 1.00 75.06 101 ARG A O 1
ATOM 815 N N . PHE A 1 102 ? -32.729 5.195 36.843 1.00 72.38 102 PHE A N 1
ATOM 816 C CA . PHE A 1 102 ? -33.841 4.913 35.935 1.00 72.38 102 PHE A CA 1
ATOM 817 C C . PHE A 1 102 ? -34.022 3.402 35.744 1.00 72.38 102 PHE A C 1
ATOM 819 O O . PHE A 1 102 ? -33.195 2.742 35.111 1.00 72.38 102 PHE A O 1
ATOM 826 N N . GLN A 1 103 ? -35.132 2.850 36.247 1.00 69.12 103 GLN A N 1
ATOM 827 C CA . GLN A 1 103 ? -35.546 1.479 35.934 1.00 69.12 103 GLN A CA 1
ATOM 828 C C . GLN A 1 103 ? -35.855 1.381 34.437 1.00 69.12 103 GLN A C 1
ATOM 830 O O . GLN A 1 103 ? -36.835 1.936 33.946 1.00 69.12 103 GLN A O 1
ATOM 835 N N . THR A 1 104 ? -34.985 0.693 33.699 1.00 70.56 104 THR A N 1
ATOM 836 C CA . THR A 1 104 ? -35.166 0.482 32.261 1.00 70.56 104 THR A CA 1
ATOM 837 C C . THR A 1 104 ? -35.979 -0.793 32.016 1.00 70.56 104 THR A C 1
ATOM 839 O O . THR A 1 104 ? -35.736 -1.807 32.676 1.00 70.56 104 THR A O 1
ATOM 842 N N . PRO A 1 105 ? -36.953 -0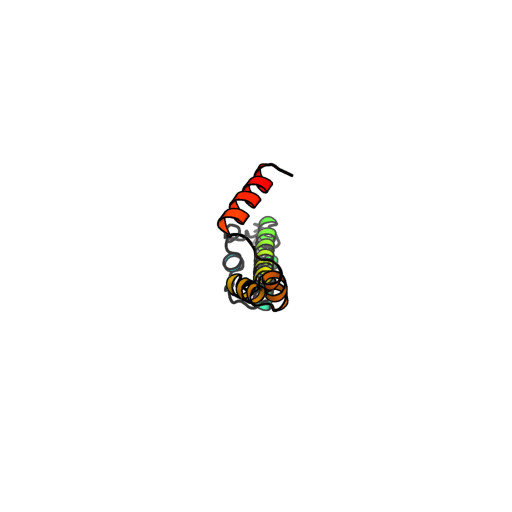.768 31.086 1.00 74.81 105 PRO A N 1
ATOM 843 C CA . PRO A 1 105 ? -37.721 -1.952 30.718 1.00 74.81 105 PRO A CA 1
ATOM 844 C C . PRO A 1 105 ? -36.838 -2.979 29.994 1.00 74.81 105 PRO A C 1
ATOM 846 O O . PRO A 1 105 ? -35.705 -2.695 29.602 1.00 74.81 105 PRO A O 1
ATOM 849 N N . SER A 1 106 ? -37.359 -4.193 29.798 1.00 80.12 106 SER A N 1
ATOM 850 C CA . SER A 1 106 ? -36.587 -5.293 29.206 1.00 80.12 106 SER A CA 1
ATOM 851 C C . SER A 1 106 ? -35.963 -4.926 27.850 1.00 80.12 106 SER A C 1
ATOM 853 O O . SER A 1 106 ? -36.599 -4.304 26.995 1.00 80.12 106 SER A O 1
ATOM 855 N N . THR A 1 107 ? -34.730 -5.385 27.613 1.00 78.88 107 THR A N 1
ATOM 856 C CA . THR A 1 107 ? -33.964 -5.103 26.386 1.00 78.88 107 THR A CA 1
ATOM 857 C C . THR A 1 107 ? -34.722 -5.487 25.111 1.00 78.88 107 THR A C 1
ATOM 859 O O . THR A 1 107 ? -34.590 -4.819 24.091 1.00 78.88 107 THR A O 1
ATOM 862 N N . LYS A 1 108 ? -35.573 -6.524 25.169 1.00 83.94 108 LYS A N 1
ATOM 863 C CA . LYS A 1 108 ? -36.412 -6.959 24.040 1.00 83.94 108 LYS A CA 1
ATOM 864 C C . LYS A 1 108 ? -37.389 -5.870 23.591 1.00 83.94 108 LYS A C 1
ATOM 866 O O . LYS A 1 108 ? -37.594 -5.689 22.395 1.00 83.94 108 LYS A O 1
ATOM 871 N N . PHE A 1 109 ? -37.965 -5.137 24.543 1.00 84.75 109 PHE A N 1
ATOM 872 C CA . PHE A 1 109 ? -38.891 -4.048 24.251 1.00 84.75 109 PHE A CA 1
ATOM 873 C C . PHE A 1 109 ? -38.159 -2.853 23.638 1.00 84.75 109 PHE A C 1
ATOM 875 O O . PHE A 1 109 ? -38.584 -2.333 22.612 1.00 84.75 109 PHE A O 1
ATOM 882 N N . ILE A 1 110 ? -37.005 -2.486 24.203 1.00 86.38 110 ILE A N 1
ATOM 883 C CA . ILE A 1 110 ? -36.170 -1.391 23.693 1.00 86.38 110 ILE A CA 1
ATOM 884 C C . ILE A 1 110 ? -35.745 -1.665 22.246 1.00 86.38 110 ILE A C 1
ATOM 886 O O . ILE A 1 110 ? -35.860 -0.776 21.406 1.00 86.38 110 ILE A O 1
ATOM 890 N N . ILE A 1 111 ? -35.314 -2.893 21.933 1.00 86.88 111 ILE A N 1
ATOM 891 C CA . ILE A 1 111 ? -34.911 -3.290 20.574 1.00 86.88 111 ILE A CA 1
ATOM 892 C C . ILE A 1 111 ? -36.098 -3.234 19.606 1.00 86.88 111 ILE A C 1
ATOM 894 O O . ILE A 1 111 ? -35.977 -2.671 18.523 1.00 86.88 111 ILE A O 1
ATOM 898 N N . LYS A 1 112 ? -37.264 -3.770 19.991 1.00 88.31 112 LYS A N 1
ATOM 899 C CA . LYS A 1 112 ? -38.460 -3.750 19.134 1.00 88.31 112 LYS A CA 1
ATOM 900 C C . LYS A 1 112 ? -38.873 -2.318 18.786 1.00 88.31 112 LYS A C 1
ATOM 902 O O . LYS A 1 112 ? -39.144 -2.022 17.627 1.00 88.31 112 LYS A O 1
ATOM 907 N N . THR A 1 113 ? -38.877 -1.439 19.782 1.00 85.62 113 THR A N 1
ATOM 908 C CA . THR A 1 113 ? -39.242 -0.032 19.613 1.00 85.62 113 THR A CA 1
ATOM 909 C C . THR A 1 113 ? -38.202 0.732 18.793 1.00 85.62 113 THR A C 1
ATOM 911 O O . THR A 1 113 ? -38.571 1.472 17.891 1.00 85.62 113 THR A O 1
ATOM 914 N N . SER A 1 114 ? -36.904 0.524 19.037 1.00 86.69 114 SER A N 1
ATOM 915 C CA . SER A 1 114 ? -35.846 1.195 18.263 1.00 86.69 114 SER A CA 1
ATOM 916 C C . SER A 1 114 ? -35.816 0.760 16.799 1.00 86.69 114 SER A C 1
ATOM 918 O O . SER A 1 114 ? -35.664 1.614 15.933 1.00 86.69 114 SER A O 1
ATOM 920 N N . ILE A 1 115 ? -36.053 -0.521 16.498 1.00 90.75 115 ILE A N 1
ATOM 921 C CA . ILE A 1 115 ? -36.222 -0.987 15.113 1.00 90.75 115 ILE A CA 1
ATOM 922 C C . ILE A 1 115 ? -37.454 -0.338 14.476 1.00 90.75 115 ILE A C 1
ATOM 924 O O . ILE A 1 115 ? -37.376 0.113 13.338 1.00 90.75 115 ILE A O 1
ATOM 928 N N . ALA A 1 116 ? -38.573 -0.245 15.203 1.00 90.12 116 ALA A N 1
ATOM 929 C CA . ALA A 1 116 ? -39.774 0.411 14.692 1.00 90.12 116 ALA A CA 1
ATOM 930 C C . ALA A 1 116 ? -39.523 1.888 14.339 1.00 90.12 116 ALA A C 1
ATOM 932 O O . ALA A 1 116 ? -39.944 2.320 13.273 1.00 90.12 116 ALA A O 1
ATOM 933 N N . PHE A 1 117 ? -38.786 2.636 15.169 1.00 90.06 117 PHE A N 1
ATOM 934 C CA . PHE A 1 117 ? -38.396 4.020 14.862 1.00 90.06 117 PHE A CA 1
ATOM 935 C C . PHE A 1 117 ? -37.482 4.121 13.637 1.00 90.06 117 PHE A C 1
ATOM 937 O O . PHE A 1 117 ? -37.699 4.971 12.780 1.00 90.06 117 PHE A O 1
ATOM 944 N N . LEU A 1 118 ? -36.509 3.216 13.515 1.00 89.56 118 LEU A N 1
ATOM 945 C CA . LEU A 1 118 ? -35.580 3.187 12.381 1.00 89.56 118 LEU A CA 1
ATOM 946 C C . LEU A 1 118 ? -36.299 2.875 11.057 1.00 89.56 118 LEU A C 1
ATOM 948 O O . LEU A 1 118 ? -35.952 3.429 10.020 1.00 89.56 118 LEU A O 1
ATOM 952 N N . VAL A 1 119 ? -37.317 2.011 11.097 1.00 88.75 119 VAL A N 1
ATOM 953 C CA . VAL A 1 119 ? -38.141 1.652 9.931 1.00 88.75 119 VAL A CA 1
ATOM 954 C C . VAL A 1 119 ? -39.154 2.745 9.584 1.00 88.75 119 VAL A C 1
ATOM 956 O O . VAL A 1 119 ? -39.424 2.965 8.407 1.00 88.75 119 VAL A O 1
ATOM 959 N N . LEU A 1 120 ? -39.717 3.430 10.584 1.00 87.31 120 LEU A N 1
ATOM 960 C CA . LEU A 1 120 ? -40.707 4.492 10.378 1.00 87.31 120 LEU A CA 1
ATOM 961 C C . LEU A 1 120 ? -40.089 5.845 9.983 1.00 87.31 120 LEU A C 1
ATOM 963 O O . LEU A 1 120 ? -40.834 6.725 9.564 1.00 87.31 120 LEU A O 1
ATOM 967 N N . GLY A 1 121 ? -38.762 6.000 10.054 1.00 65.38 121 GLY A N 1
ATOM 968 C CA . GLY A 1 121 ? -38.047 7.135 9.461 1.00 65.38 121 GLY A CA 1
ATOM 969 C C . GLY A 1 121 ? -38.379 8.496 10.080 1.00 65.38 121 GLY A C 1
ATOM 970 O O . GLY A 1 121 ? -38.522 9.469 9.342 1.00 65.38 121 GLY A O 1
ATOM 971 N N . VAL A 1 122 ? -38.520 8.555 11.408 1.00 57.16 122 VAL A N 1
ATOM 972 C CA . VAL A 1 122 ? -38.540 9.818 12.176 1.00 57.16 122 VAL A CA 1
ATOM 973 C C . VAL A 1 122 ? -37.138 10.143 12.667 1.00 57.16 122 VAL A C 1
ATOM 975 O O . VAL A 1 122 ? -36.474 9.211 13.177 1.00 57.16 122 VAL A O 1
#

pLDDT: mean 78.59, std 12.53, range [40.44, 92.31]

Mean predicted aligned error: 14.83 Å

Foldseek 3Di:
DDDPDDDPPPPPQDAQPLLPPPALCVSLPHDLPDDPVVLVVSLVVQCVNRVSDVSSNVSSVVSSVVSVVVVVCCVVCPPPPVVVVVVCVCPDPVVVVVCVVDPDPDPVVVVVVVVVCVVVPD